Protein AF-A0A933K0F4-F1 (afdb_monomer)

Sequence (76 aa):
MAFHNHWHCKYTGIKGFLTVYEDGLRYLYIITAKAKDRAKVLVFWEKHGLEATIDAFSAKRSTIFEWKKKFKEGGG

Secondary structure (DSSP, 8-state):
---------TTTT-TTHHHHHHHHHHHHHH--HHHHHHHHHHHHHHHH-HHHHHHHH---HHHHHHHHHHHHHTT-

Solvent-accessible surface area (backbone atoms only — not comparable to full-atom values): 4728 Å² total; per-residue (Å²): 135,88,82,88,70,91,75,74,54,96,61,76,85,52,86,60,52,66,57,54,49,53,47,52,52,46,51,69,74,64,64,42,70,69,54,54,52,53,50,51,53,52,55,46,27,75,75,62,35,68,69,56,37,34,68,77,64,73,49,56,68,68,59,54,53,51,50,53,50,55,41,56,76,68,71,107

pLDDT: mean 74.86, std 13.6, range [33.53, 88.69]

Foldseek 3Di:
DDPPDPPPDVCPPPPCPVVVVVVVVCCVPVPDPVNVVLVVLLVCCVVPNDVVSCVVPVDDPVVNVVSVVVVVVVVD

Mean predicted aligned error: 11.76 Å

Radius of gyration: 19.54 Å; Cα contacts (8 Å, |Δi|>4): 23; chains: 1; bounding box: 54×24×43 Å

Structure (mmCIF, N/CA/C/O backbone):
data_AF-A0A933K0F4-F1
#
_entry.id   AF-A0A933K0F4-F1
#
loop_
_atom_site.group_PDB
_atom_site.id
_atom_site.type_symbol
_atom_site.label_atom_id
_atom_site.label_alt_id
_atom_site.label_comp_id
_atom_site.label_asym_id
_atom_site.label_entity_id
_atom_site.label_seq_id
_atom_site.pdbx_PDB_ins_code
_atom_site.Cartn_x
_atom_site.Cartn_y
_atom_site.Cartn_z
_atom_site.occupancy
_atom_site.B_iso_or_equiv
_atom_site.auth_seq_id
_atom_site.auth_comp_id
_atom_site.auth_asym_id
_atom_site.auth_atom_id
_atom_site.pdbx_PDB_model_num
ATOM 1 N N . MET A 1 1 ? 36.471 -10.056 -20.747 1.0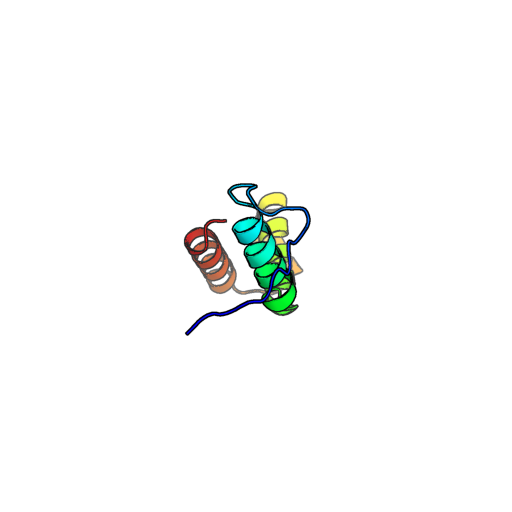0 33.53 1 MET A N 1
ATOM 2 C CA . MET A 1 1 ? 3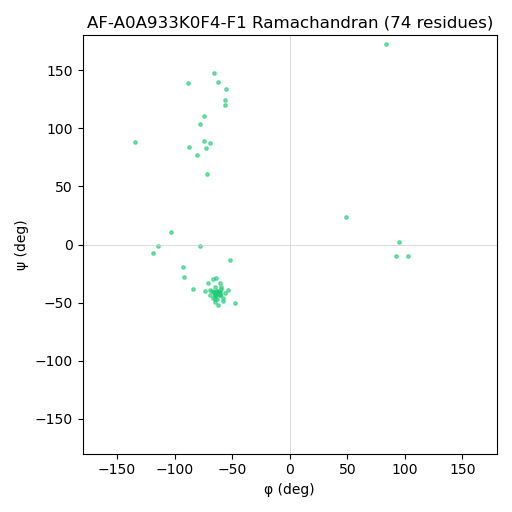5.707 -11.315 -20.885 1.00 33.53 1 MET A CA 1
ATOM 3 C C . MET A 1 1 ? 34.539 -11.059 -21.816 1.00 33.53 1 MET A C 1
ATOM 5 O O . MET A 1 1 ? 33.686 -10.243 -21.496 1.00 33.53 1 MET A O 1
ATOM 9 N N . ALA A 1 2 ? 34.580 -11.665 -23.001 1.00 40.91 2 ALA A N 1
ATOM 10 C CA . ALA A 1 2 ? 33.561 -11.520 -24.031 1.00 40.91 2 ALA A CA 1
ATOM 11 C C . ALA A 1 2 ? 32.310 -12.316 -23.635 1.00 40.91 2 ALA A C 1
ATOM 13 O O . ALA A 1 2 ? 32.338 -13.543 -23.619 1.00 40.91 2 ALA A O 1
ATOM 14 N N . PHE A 1 3 ? 31.218 -11.625 -23.310 1.00 38.31 3 PHE A N 1
ATOM 15 C CA . PHE A 1 3 ? 29.905 -12.254 -23.196 1.00 38.31 3 PHE A CA 1
ATOM 16 C C . PHE A 1 3 ? 29.246 -12.248 -24.577 1.00 38.31 3 PHE A C 1
ATOM 18 O O . PHE A 1 3 ? 28.474 -11.357 -24.925 1.00 38.31 3 PHE A O 1
ATOM 25 N N . HIS A 1 4 ? 29.589 -13.246 -25.391 1.00 44.72 4 HIS A N 1
ATOM 26 C CA . HIS A 1 4 ? 28.841 -13.582 -26.596 1.00 44.72 4 HIS A CA 1
ATOM 27 C C . HIS A 1 4 ? 27.546 -14.285 -26.195 1.00 44.72 4 HIS A C 1
ATOM 29 O O . HIS A 1 4 ? 27.500 -15.502 -26.097 1.00 44.72 4 HIS A O 1
ATOM 35 N N . ASN A 1 5 ? 26.494 -13.509 -25.965 1.00 48.97 5 ASN A N 1
ATOM 36 C CA . ASN A 1 5 ? 25.122 -13.996 -26.001 1.00 48.97 5 ASN A CA 1
ATOM 37 C C . ASN A 1 5 ? 24.314 -12.978 -26.806 1.00 48.97 5 ASN A C 1
ATOM 39 O O . ASN A 1 5 ? 23.773 -12.019 -26.264 1.00 48.97 5 ASN A O 1
ATOM 43 N N . HIS A 1 6 ? 24.265 -13.166 -28.127 1.00 49.75 6 HIS A N 1
ATOM 44 C CA . HIS A 1 6 ? 23.366 -12.442 -29.032 1.00 49.75 6 HIS A CA 1
ATOM 45 C C . HIS A 1 6 ? 21.921 -12.933 -28.831 1.00 49.75 6 HIS A C 1
ATOM 47 O O . HIS A 1 6 ? 21.290 -13.455 -29.745 1.00 49.75 6 HIS A O 1
ATOM 53 N N . TRP A 1 7 ? 21.374 -12.774 -27.628 1.00 48.28 7 TRP A N 1
ATOM 54 C CA . TRP A 1 7 ? 19.928 -12.804 -27.439 1.00 48.28 7 TRP A CA 1
ATOM 55 C C . TRP A 1 7 ? 19.406 -11.422 -27.824 1.00 48.28 7 TRP A C 1
ATOM 57 O O . TRP A 1 7 ? 19.144 -10.570 -26.977 1.00 48.28 7 TRP A O 1
ATOM 67 N N . HIS A 1 8 ? 19.318 -11.171 -29.133 1.00 49.75 8 HIS A N 1
ATOM 68 C CA . HIS A 1 8 ? 18.621 -9.999 -29.656 1.00 49.75 8 HIS A CA 1
ATOM 69 C C . HIS A 1 8 ? 17.131 -10.197 -29.395 1.00 49.75 8 HIS A C 1
ATOM 71 O O . HIS A 1 8 ? 16.399 -10.761 -30.203 1.00 49.75 8 HIS A O 1
ATOM 77 N N . CYS A 1 9 ? 16.681 -9.777 -28.216 1.00 58.25 9 CYS A N 1
ATOM 78 C CA . CYS A 1 9 ? 15.266 -9.557 -27.975 1.00 58.25 9 CYS A CA 1
ATOM 79 C C . CYS A 1 9 ? 14.767 -8.581 -29.051 1.00 58.25 9 CYS A C 1
ATOM 81 O O . CYS A 1 9 ? 15.423 -7.574 -29.284 1.00 58.25 9 CYS A O 1
ATOM 83 N N . LYS A 1 10 ? 13.625 -8.847 -29.701 1.00 60.59 10 LYS A N 1
ATOM 84 C CA . LYS A 1 10 ? 13.078 -8.058 -30.834 1.00 60.59 10 LYS A CA 1
ATOM 85 C C . LYS A 1 10 ? 12.966 -6.539 -30.568 1.00 60.59 10 LYS A C 1
ATOM 87 O O . LYS A 1 10 ? 12.765 -5.763 -31.494 1.00 60.59 10 LYS A O 1
ATOM 92 N N . TYR A 1 11 ? 13.090 -6.128 -29.309 1.00 64.12 11 TYR A N 1
ATOM 93 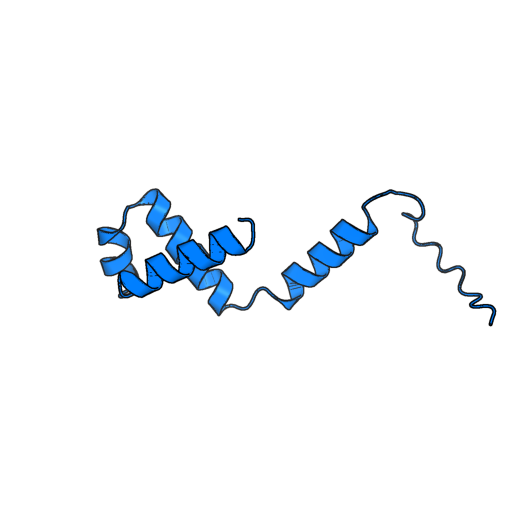C CA . TYR A 1 11 ? 12.977 -4.761 -28.810 1.00 64.12 11 TYR A CA 1
ATOM 94 C C . TYR A 1 11 ? 14.336 -4.095 -28.495 1.00 64.12 11 TYR A C 1
ATOM 96 O O . TYR A 1 11 ? 14.363 -3.029 -27.873 1.00 64.12 11 TYR A O 1
ATOM 104 N N . THR A 1 12 ? 15.472 -4.690 -28.893 1.00 59.41 12 THR A N 1
ATOM 105 C CA . THR A 1 12 ? 16.806 -4.082 -28.745 1.00 59.41 12 THR A CA 1
ATOM 106 C C . THR A 1 12 ? 16.856 -2.713 -29.432 1.00 59.41 12 THR A C 1
ATOM 108 O O . THR A 1 12 ? 16.634 -2.592 -30.631 1.00 59.41 12 THR A O 1
ATOM 111 N N . GLY A 1 13 ? 17.139 -1.661 -28.656 1.00 66.50 13 G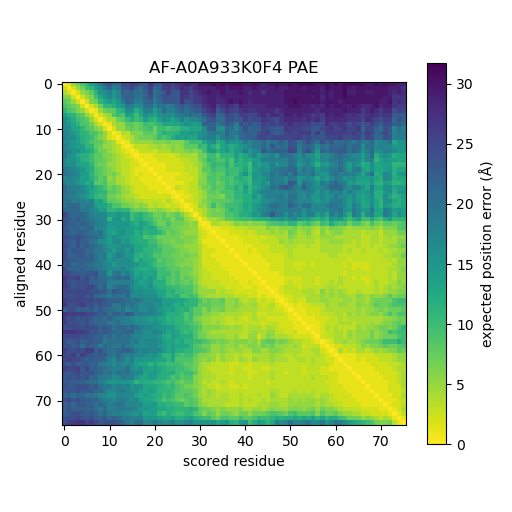LY A N 1
ATOM 112 C CA . GLY A 1 13 ? 17.234 -0.276 -29.140 1.00 66.50 13 GLY A CA 1
ATOM 113 C C . GLY A 1 13 ? 16.024 0.613 -28.829 1.00 66.50 13 GLY A C 1
ATOM 114 O O . GLY A 1 13 ? 16.128 1.834 -28.959 1.00 66.50 13 GLY A O 1
ATOM 115 N N . ILE A 1 14 ? 14.908 0.054 -28.346 1.00 71.44 14 ILE A N 1
ATOM 116 C CA . ILE A 1 14 ? 13.769 0.854 -27.875 1.00 71.44 14 ILE A CA 1
ATOM 117 C C . ILE A 1 14 ? 14.097 1.404 -26.482 1.00 71.44 14 ILE A C 1
ATOM 119 O O . ILE A 1 14 ? 14.054 0.684 -25.479 1.00 71.44 14 ILE A O 1
ATOM 123 N N . LYS A 1 15 ? 14.441 2.696 -26.412 1.00 72.06 15 LYS A N 1
ATOM 124 C CA . LYS A 1 15 ? 14.681 3.390 -25.138 1.00 72.06 15 LYS A CA 1
ATOM 125 C C . LYS A 1 15 ? 13.447 3.259 -24.237 1.00 72.06 15 LYS A C 1
ATOM 127 O O . LYS A 1 15 ? 12.348 3.620 -24.640 1.00 72.06 15 LYS A O 1
ATOM 132 N N . GLY A 1 16 ? 13.646 2.735 -23.028 1.00 71.38 16 GLY A N 1
ATOM 133 C CA . GLY A 1 16 ? 12.593 2.560 -22.021 1.00 71.38 16 GLY A CA 1
ATOM 134 C C . GLY A 1 16 ? 11.889 1.199 -22.023 1.00 71.38 16 GLY A C 1
ATOM 135 O O . GLY A 1 16 ? 11.197 0.902 -21.056 1.00 71.38 16 GLY A O 1
ATOM 136 N N . PHE A 1 17 ? 12.099 0.328 -23.024 1.00 78.25 17 PHE A N 1
ATOM 137 C CA . PHE A 1 17 ? 11.488 -1.014 -23.022 1.00 78.25 17 PHE A CA 1
ATOM 138 C C . PHE A 1 17 ? 11.952 -1.856 -21.827 1.00 78.25 17 PHE A C 1
ATOM 140 O O . PHE A 1 17 ? 11.142 -2.503 -21.171 1.00 78.25 17 PHE A O 1
ATOM 147 N N . LEU A 1 18 ? 13.250 -1.796 -21.508 1.00 75.12 18 LEU A N 1
ATOM 148 C CA . LEU A 1 18 ? 13.805 -2.488 -20.346 1.00 75.12 18 LEU A CA 1
ATOM 149 C C . LEU A 1 18 ? 13.215 -1.945 -19.036 1.00 75.12 18 LEU A C 1
ATOM 151 O O . LEU A 1 18 ? 12.845 -2.728 -18.176 1.00 75.12 18 LEU A O 1
ATOM 155 N N . THR A 1 19 ? 13.033 -0.625 -18.928 1.00 76.69 19 THR A N 1
ATOM 156 C CA . THR A 1 19 ? 12.428 0.025 -17.755 1.00 76.69 19 THR A CA 1
ATOM 157 C C . THR A 1 19 ? 10.982 -0.418 -17.549 1.00 76.69 19 THR A C 1
ATOM 159 O O . THR A 1 19 ? 10.618 -0.819 -16.451 1.00 76.69 19 THR A O 1
ATOM 162 N N . VAL A 1 20 ? 10.169 -0.431 -18.611 1.00 77.06 20 VAL A N 1
ATOM 163 C CA . VAL A 1 20 ? 8.774 -0.903 -18.544 1.00 77.06 20 VAL A CA 1
ATOM 164 C C . VAL A 1 20 ? 8.706 -2.397 -18.218 1.00 77.06 20 VAL A C 1
ATOM 166 O O . VAL A 1 20 ? 7.824 -2.830 -17.480 1.00 77.06 20 VAL A O 1
ATOM 169 N N . TYR A 1 21 ? 9.638 -3.195 -18.742 1.00 77.62 21 TYR A N 1
ATOM 170 C CA . TYR A 1 21 ? 9.728 -4.623 -18.445 1.00 77.62 21 TYR A CA 1
ATOM 171 C C . TYR A 1 21 ? 10.112 -4.884 -16.978 1.00 77.62 21 TYR A C 1
ATOM 173 O O . TYR A 1 21 ? 9.468 -5.690 -16.305 1.00 77.62 21 TYR A O 1
ATOM 181 N N . GLU A 1 22 ? 11.114 -4.173 -16.460 1.00 73.19 22 GLU A N 1
ATOM 182 C CA . GLU A 1 22 ? 11.534 -4.228 -15.056 1.00 73.19 22 GLU A CA 1
ATOM 183 C C . GLU A 1 22 ? 10.432 -3.742 -14.110 1.00 73.19 22 GLU A C 1
ATOM 185 O O . GLU A 1 22 ? 10.185 -4.382 -13.086 1.00 73.19 22 GLU A O 1
ATOM 190 N N . ASP A 1 23 ? 9.717 -2.674 -14.468 1.00 71.62 23 ASP A N 1
ATOM 191 C CA . ASP A 1 23 ? 8.544 -2.208 -13.727 1.00 71.62 23 ASP A CA 1
ATOM 192 C C . ASP A 1 23 ? 7.414 -3.239 -13.765 1.00 71.62 23 ASP A C 1
ATOM 194 O O . ASP A 1 23 ? 6.836 -3.556 -12.727 1.00 71.62 23 ASP A O 1
ATOM 198 N N . GLY A 1 24 ? 7.135 -3.843 -14.922 1.00 71.88 24 GLY A N 1
ATOM 199 C CA . GLY A 1 24 ? 6.141 -4.907 -15.060 1.00 71.88 24 GLY A CA 1
ATOM 200 C C . GLY A 1 24 ? 6.444 -6.109 -14.163 1.00 71.88 24 GLY A C 1
ATOM 201 O O . GLY A 1 24 ? 5.567 -6.582 -13.437 1.00 71.88 24 GLY A O 1
ATOM 202 N N . LEU A 1 25 ? 7.699 -6.563 -14.139 1.00 69.44 25 LEU A N 1
ATOM 203 C CA . LEU A 1 25 ? 8.148 -7.615 -13.225 1.00 69.44 25 LEU A CA 1
ATOM 204 C C . LEU A 1 25 ? 8.056 -7.170 -11.760 1.00 69.44 25 LEU A C 1
ATOM 206 O O . LEU A 1 25 ? 7.574 -7.928 -10.916 1.00 69.44 25 LEU A O 1
ATOM 210 N N . ARG A 1 26 ? 8.448 -5.932 -11.446 1.00 65.31 26 ARG A N 1
ATOM 211 C CA . ARG A 1 26 ? 8.335 -5.358 -10.101 1.00 65.31 26 ARG A CA 1
ATOM 212 C C . ARG A 1 26 ? 6.885 -5.376 -9.619 1.00 65.31 26 ARG A C 1
ATOM 214 O O . ARG A 1 26 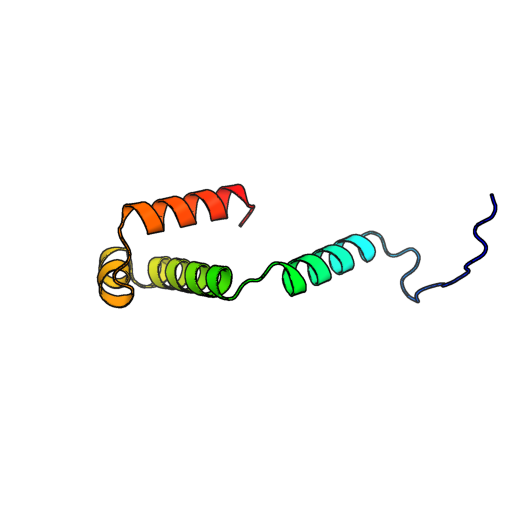? 6.627 -5.869 -8.525 1.00 65.31 26 ARG A O 1
ATOM 221 N N . TYR A 1 27 ? 5.933 -4.921 -10.426 1.00 64.19 27 TYR A N 1
ATOM 222 C CA . TYR A 1 27 ? 4.513 -4.954 -10.078 1.00 64.19 27 TYR A CA 1
ATOM 223 C C . TYR A 1 27 ? 3.990 -6.392 -9.937 1.00 64.19 27 TYR A C 1
ATOM 225 O O . TYR A 1 27 ? 3.287 -6.693 -8.974 1.00 64.19 27 TYR A O 1
ATOM 233 N N . LEU A 1 28 ? 4.373 -7.320 -10.815 1.00 64.88 28 LEU A N 1
ATOM 234 C CA . LEU A 1 28 ? 3.927 -8.716 -10.714 1.00 64.88 28 LEU A CA 1
ATOM 235 C C . LEU A 1 28 ? 4.403 -9.412 -9.428 1.00 64.88 28 LEU A C 1
ATOM 237 O O . LEU A 1 28 ? 3.626 -10.144 -8.816 1.00 64.88 28 LEU A O 1
ATOM 241 N N . TYR A 1 29 ? 5.642 -9.162 -8.992 1.00 59.88 29 TYR A N 1
ATOM 242 C CA . TYR A 1 29 ? 6.230 -9.824 -7.821 1.00 59.88 29 TYR A CA 1
ATOM 243 C C . TYR A 1 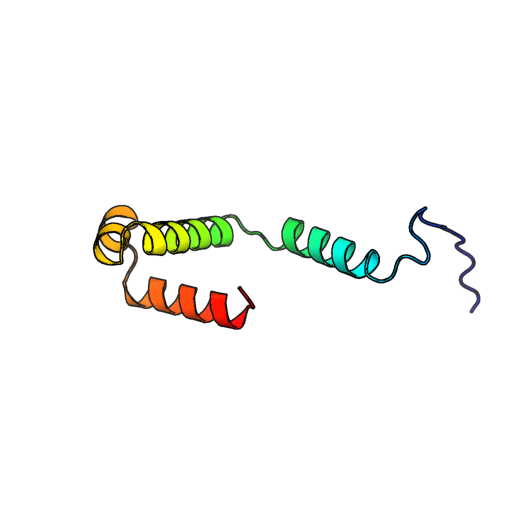29 ? 6.021 -9.072 -6.492 1.00 59.88 29 TYR A C 1
ATOM 245 O O . TYR A 1 29 ? 5.967 -9.710 -5.441 1.00 59.88 29 TYR A O 1
ATOM 253 N N . ILE A 1 30 ? 5.881 -7.740 -6.500 1.00 63.25 30 ILE A N 1
ATOM 254 C CA . ILE A 1 30 ? 5.745 -6.921 -5.275 1.00 63.25 30 ILE A CA 1
ATOM 255 C C . ILE A 1 30 ? 4.284 -6.692 -4.872 1.00 63.25 30 ILE A C 1
ATOM 257 O O . ILE A 1 30 ? 4.017 -6.389 -3.702 1.00 63.25 30 ILE A O 1
ATOM 261 N N . ILE A 1 31 ? 3.310 -6.868 -5.775 1.00 69.44 31 ILE A N 1
ATOM 262 C CA . ILE A 1 31 ? 1.893 -6.701 -5.425 1.00 69.44 31 ILE A CA 1
ATOM 263 C C . ILE A 1 31 ? 1.422 -7.880 -4.552 1.00 69.44 31 ILE A C 1
ATOM 265 O O . ILE A 1 31 ? 0.791 -8.843 -4.987 1.00 69.44 31 ILE A O 1
ATOM 269 N N . THR A 1 32 ? 1.701 -7.761 -3.259 1.00 76.88 32 THR A N 1
ATOM 270 C CA . THR A 1 32 ? 1.159 -8.621 -2.209 1.00 76.88 32 THR A CA 1
ATOM 271 C C . THR A 1 32 ? -0.355 -8.424 -2.097 1.00 76.88 32 THR A C 1
ATOM 273 O O . THR A 1 32 ? -0.867 -7.318 -2.283 1.00 76.88 32 THR A O 1
ATOM 276 N N . ALA A 1 33 ? -1.095 -9.477 -1.732 1.00 77.38 33 ALA A N 1
ATOM 277 C CA . ALA A 1 33 ? -2.544 -9.383 -1.499 1.00 77.38 33 ALA A CA 1
ATOM 278 C C . ALA A 1 33 ? -2.892 -8.266 -0.493 1.00 77.38 33 ALA A C 1
ATOM 280 O O . ALA A 1 33 ? -3.784 -7.458 -0.735 1.00 77.38 33 ALA A O 1
ATOM 281 N N . LYS A 1 34 ? -2.071 -8.123 0.557 1.00 80.31 34 LYS A N 1
ATOM 282 C CA . LYS A 1 34 ? -2.179 -7.043 1.549 1.00 80.31 34 LYS A CA 1
ATOM 283 C C . LYS A 1 34 ? -2.044 -5.647 0.930 1.00 80.31 34 LYS A C 1
ATOM 285 O O . LYS A 1 34 ? -2.731 -4.730 1.368 1.00 80.31 34 LYS A O 1
ATOM 290 N N . ALA A 1 35 ? -1.169 -5.460 -0.061 1.00 79.75 35 ALA A N 1
ATOM 291 C CA . ALA A 1 35 ? -1.036 -4.181 -0.758 1.00 79.75 35 ALA A CA 1
ATOM 292 C C . ALA A 1 35 ? -2.270 -3.874 -1.623 1.00 79.75 35 ALA A C 1
ATOM 294 O O . ALA A 1 35 ? -2.746 -2.740 -1.605 1.00 79.75 35 ALA A O 1
ATOM 295 N N . LYS A 1 36 ? -2.843 -4.883 -2.301 1.00 81.69 36 LYS A N 1
ATOM 296 C CA . LYS A 1 36 ? -4.102 -4.725 -3.056 1.00 81.69 36 LYS A CA 1
ATOM 297 C C . LYS A 1 36 ? -5.258 -4.311 -2.150 1.00 81.69 36 LYS A C 1
ATOM 299 O O . LYS A 1 36 ? -6.024 -3.424 -2.514 1.00 81.69 36 LYS A O 1
ATOM 304 N N . ASP A 1 37 ? -5.371 -4.914 -0.970 1.00 83.88 37 ASP A N 1
ATOM 305 C CA . ASP A 1 37 ? -6.453 -4.587 -0.039 1.00 83.88 37 ASP A CA 1
ATOM 306 C C . ASP A 1 37 ? -6.311 -3.168 0.520 1.00 83.88 37 ASP A C 1
ATOM 308 O O . ASP A 1 37 ? -7.287 -2.422 0.556 1.00 83.88 37 ASP A O 1
ATOM 312 N N . ARG A 1 38 ? -5.087 -2.727 0.839 1.00 84.56 38 ARG A N 1
ATOM 313 C CA . ARG A 1 38 ? -4.830 -1.328 1.229 1.00 84.56 38 ARG A CA 1
ATOM 314 C C . ARG A 1 38 ? -5.163 -0.344 0.107 1.00 84.56 38 ARG A C 1
ATOM 316 O O . ARG A 1 38 ? -5.752 0.698 0.379 1.00 84.56 38 ARG A O 1
ATOM 323 N N . ALA A 1 39 ? -4.831 -0.679 -1.140 1.00 83.81 39 ALA A N 1
ATOM 324 C CA . ALA A 1 39 ? -5.176 0.149 -2.294 1.00 83.81 39 ALA A CA 1
ATOM 325 C C . ALA A 1 39 ? -6.700 0.257 -2.482 1.00 83.81 39 ALA A C 1
ATOM 327 O O . ALA A 1 39 ? -7.209 1.351 -2.709 1.00 83.81 39 ALA A O 1
ATOM 328 N N . LYS A 1 40 ? -7.452 -0.839 -2.299 1.00 85.62 40 LYS A N 1
ATOM 329 C CA . LYS A 1 40 ? -8.927 -0.808 -2.317 1.00 85.62 40 LYS A CA 1
ATOM 330 C C . LYS A 1 40 ? -9.499 0.105 -1.235 1.00 85.62 40 LYS A C 1
ATOM 332 O O . LYS A 1 40 ? -10.405 0.876 -1.532 1.00 85.62 40 LYS A O 1
ATOM 337 N N . VAL A 1 41 ? -8.959 0.049 -0.014 1.00 87.00 41 VAL A N 1
ATOM 338 C CA . VAL A 1 41 ? -9.372 0.932 1.092 1.00 87.00 41 VAL A CA 1
ATOM 339 C C . VAL A 1 41 ? -9.126 2.400 0.738 1.00 87.00 41 VAL A C 1
ATOM 341 O O . VAL A 1 41 ? -10.001 3.231 0.959 1.00 87.00 41 VAL A O 1
ATOM 344 N N . LEU A 1 42 ? -7.973 2.726 0.144 1.00 85.88 42 LEU A N 1
ATOM 345 C CA . LEU A 1 42 ? -7.670 4.093 -0.293 1.00 85.88 42 LEU A CA 1
ATOM 346 C C . LEU A 1 42 ? -8.615 4.569 -1.410 1.00 85.88 42 LEU A C 1
ATOM 348 O O . LEU A 1 42 ? -9.123 5.682 -1.327 1.00 85.88 42 LEU A O 1
ATOM 352 N N . VAL A 1 43 ? -8.915 3.725 -2.403 1.00 87.75 43 VAL A N 1
ATOM 353 C CA . VAL A 1 43 ? -9.866 4.056 -3.484 1.00 87.75 43 VAL A CA 1
ATOM 354 C C . VAL A 1 43 ? -11.290 4.228 -2.950 1.00 87.75 43 VAL A C 1
ATOM 356 O O . VAL A 1 43 ? -12.004 5.137 -3.371 1.00 87.75 43 VAL A O 1
ATOM 359 N N . PHE A 1 44 ? -11.718 3.373 -2.020 1.00 87.38 44 PHE A N 1
ATOM 360 C CA . PHE A 1 44 ? -13.022 3.497 -1.371 1.00 87.38 44 PHE A CA 1
ATOM 361 C C . PHE A 1 44 ? -13.115 4.797 -0.569 1.00 87.38 44 PHE A C 1
ATOM 363 O O . PHE A 1 44 ? -14.113 5.512 -0.657 1.00 87.38 44 PHE A O 1
ATOM 370 N N . TRP A 1 45 ? -12.038 5.146 0.134 1.00 87.19 45 TRP A N 1
ATOM 371 C CA . TRP A 1 45 ? -11.945 6.391 0.875 1.00 87.19 45 TRP A CA 1
ATOM 372 C C . TRP A 1 45 ? -12.058 7.635 -0.004 1.00 87.19 45 TRP A C 1
ATOM 374 O O . TRP A 1 45 ? -12.759 8.573 0.375 1.00 87.19 45 TRP A O 1
ATOM 384 N N . GLU A 1 46 ? -11.438 7.651 -1.185 1.00 84.56 46 GLU A N 1
ATOM 385 C CA . GLU A 1 46 ? -11.578 8.781 -2.113 1.00 84.56 46 GLU A CA 1
ATOM 386 C C . GLU A 1 46 ? -12.995 8.925 -2.679 1.00 84.56 46 GLU A C 1
ATOM 388 O O . GLU A 1 46 ? -13.430 10.042 -2.946 1.00 84.56 46 GLU A O 1
ATOM 393 N N . LYS A 1 47 ? -13.736 7.820 -2.820 1.00 87.94 47 LYS A N 1
ATOM 394 C CA . LYS A 1 47 ? -15.103 7.828 -3.362 1.00 87.94 47 LYS A CA 1
ATOM 395 C C . LYS A 1 47 ? -16.181 8.143 -2.327 1.00 87.94 47 LYS A C 1
ATOM 397 O O . LYS A 1 47 ? -17.156 8.807 -2.663 1.00 87.94 47 LYS A O 1
ATOM 402 N N . HIS A 1 48 ? -16.033 7.647 -1.099 1.00 86.06 48 HIS A N 1
ATOM 403 C CA . HIS A 1 48 ? -17.100 7.657 -0.088 1.00 86.06 48 HIS A CA 1
ATOM 404 C C . HIS A 1 48 ? -16.756 8.447 1.180 1.00 86.06 48 HIS A C 1
ATOM 406 O O . HIS A 1 48 ? -17.619 8.649 2.031 1.00 86.06 48 HIS A O 1
ATOM 412 N N . GLY A 1 49 ? -15.516 8.918 1.323 1.00 85.75 49 GLY A N 1
ATOM 413 C CA . GLY A 1 49 ? -15.090 9.668 2.498 1.00 85.75 49 GLY A CA 1
ATOM 414 C C . GLY A 1 49 ? -14.670 8.786 3.678 1.00 85.75 49 GLY A C 1
ATOM 415 O O . GLY A 1 49 ? -14.718 7.553 3.654 1.00 85.75 49 GLY A O 1
ATOM 416 N N . LEU A 1 50 ? -14.130 9.444 4.707 1.00 82.00 50 LEU A N 1
ATOM 417 C CA . LEU A 1 50 ? -13.389 8.787 5.790 1.00 82.00 50 LEU A CA 1
ATOM 418 C C . LEU A 1 50 ? -14.294 7.942 6.693 1.00 82.00 50 LEU A C 1
ATOM 420 O O . LEU A 1 50 ? -13.926 6.824 7.039 1.00 82.00 50 LEU A O 1
ATOM 424 N N . GLU A 1 51 ? -15.464 8.463 7.052 1.00 83.31 51 GLU A N 1
ATOM 425 C CA . GLU A 1 51 ? -16.389 7.805 7.981 1.00 83.31 51 GLU A CA 1
ATOM 426 C C . GLU A 1 51 ? -16.925 6.493 7.405 1.00 83.31 51 GLU A C 1
ATOM 428 O O . GLU A 1 51 ? -16.810 5.456 8.052 1.00 83.31 51 GLU A O 1
ATOM 433 N N . ALA A 1 52 ? -17.360 6.502 6.140 1.00 84.31 52 ALA A N 1
ATOM 434 C CA . ALA A 1 52 ? -17.810 5.300 5.437 1.00 84.31 52 ALA A CA 1
ATOM 435 C C . ALA A 1 52 ? -16.708 4.232 5.325 1.00 84.31 52 ALA A C 1
ATOM 437 O O . ALA A 1 52 ? -16.979 3.036 5.350 1.00 84.31 52 ALA A O 1
ATOM 438 N N . THR A 1 53 ? -15.445 4.651 5.205 1.00 85.81 53 THR A N 1
ATOM 439 C CA . THR A 1 53 ? -14.309 3.721 5.106 1.00 85.81 53 THR A CA 1
ATOM 440 C C . THR A 1 53 ? -14.002 3.056 6.443 1.00 85.81 53 THR A C 1
ATOM 442 O O . THR A 1 53 ? -13.675 1.870 6.485 1.00 85.81 53 THR A O 1
ATOM 445 N N . ILE A 1 54 ? -14.090 3.814 7.538 1.00 85.19 54 ILE A N 1
ATOM 446 C CA . ILE A 1 54 ? -13.880 3.290 8.892 1.00 85.19 54 ILE A CA 1
ATOM 447 C C . ILE A 1 54 ? -14.983 2.286 9.234 1.00 85.19 54 ILE A C 1
ATOM 449 O O . ILE A 1 54 ? -14.672 1.228 9.774 1.00 85.19 54 ILE A O 1
ATOM 453 N N . ASP A 1 55 ? -16.226 2.584 8.856 1.00 85.25 55 ASP A N 1
ATOM 454 C CA . ASP A 1 55 ? -17.369 1.690 9.046 1.00 85.25 55 ASP A CA 1
ATOM 455 C C . ASP A 1 55 ? -17.228 0.396 8.219 1.00 85.25 55 ASP A C 1
ATOM 457 O O . ASP A 1 55 ? -17.261 -0.707 8.761 1.00 85.25 55 ASP A O 1
ATOM 461 N N . ALA A 1 56 ? -16.922 0.515 6.921 1.00 83.69 56 ALA A N 1
ATOM 462 C CA . ALA A 1 56 ? -16.833 -0.630 6.011 1.00 83.69 56 ALA A CA 1
ATOM 463 C C . ALA A 1 56 ? -15.618 -1.546 6.249 1.00 83.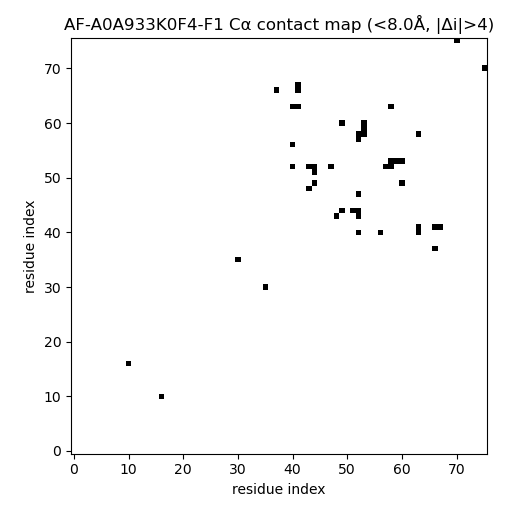69 56 ALA A C 1
ATOM 465 O O . ALA A 1 56 ? -15.695 -2.752 6.014 1.00 83.69 56 ALA A O 1
ATOM 466 N N . PHE A 1 57 ? -14.478 -0.993 6.679 1.00 81.31 57 PHE A N 1
ATOM 467 C CA . PHE A 1 57 ? -13.221 -1.745 6.803 1.00 81.31 57 PHE A CA 1
ATOM 468 C C . PHE A 1 57 ? -12.729 -1.903 8.246 1.00 81.31 57 PHE A C 1
ATOM 470 O O . PHE A 1 57 ? -11.685 -2.526 8.453 1.00 81.31 57 PHE A O 1
ATOM 477 N N . SER A 1 58 ? -13.436 -1.343 9.240 1.00 82.69 58 SER A N 1
ATOM 478 C CA . SER A 1 58 ? -13.063 -1.364 10.670 1.00 82.69 58 SER A CA 1
ATOM 479 C C . SER A 1 58 ? -11.606 -0.946 10.941 1.00 82.69 58 SER A C 1
ATOM 481 O O . SER A 1 58 ? -10.991 -1.314 11.945 1.00 82.69 58 SER A O 1
ATOM 483 N N . ALA A 1 59 ? -11.016 -0.181 10.021 1.00 80.31 59 ALA A N 1
ATOM 484 C CA . ALA A 1 59 ? -9.630 0.240 10.087 1.00 80.31 59 ALA A CA 1
ATOM 485 C C . ALA A 1 59 ? -9.523 1.543 10.880 1.00 80.31 59 ALA A C 1
ATOM 487 O O . ALA A 1 59 ? -10.317 2.470 10.713 1.00 80.31 59 ALA A O 1
ATOM 488 N N . LYS A 1 60 ? -8.500 1.646 11.736 1.00 85.25 60 LYS A N 1
ATOM 489 C CA . LYS A 1 60 ? -8.256 2.875 12.495 1.00 85.25 60 LYS A CA 1
ATOM 490 C C . LYS A 1 60 ? -7.948 4.023 11.538 1.00 85.25 60 LYS A C 1
ATOM 492 O O . LYS A 1 60 ? -7.155 3.875 10.607 1.00 85.25 60 LYS A O 1
ATOM 497 N N . ARG A 1 61 ? -8.493 5.204 11.843 1.00 84.81 61 ARG A N 1
ATOM 498 C CA . ARG A 1 61 ? -8.223 6.451 11.114 1.00 84.81 61 ARG A CA 1
ATOM 499 C C . ARG A 1 61 ? -6.723 6.661 10.883 1.00 84.81 61 ARG A C 1
ATOM 501 O O . ARG A 1 61 ? -6.309 6.866 9.748 1.00 84.81 61 ARG A O 1
ATOM 508 N N . SER A 1 62 ? -5.907 6.556 11.934 1.00 87.06 62 SER A N 1
ATOM 509 C CA . SER A 1 62 ? -4.449 6.731 11.855 1.00 87.06 62 SER A CA 1
ATOM 510 C C . SER A 1 62 ? -3.795 5.796 10.834 1.00 87.06 62 SER A C 1
ATOM 512 O O . SER A 1 62 ? -2.969 6.238 10.043 1.00 87.06 62 SER A O 1
ATOM 514 N N . THR A 1 63 ? -4.224 4.535 10.786 1.00 88.56 63 THR A N 1
ATOM 515 C CA . THR A 1 63 ? -3.718 3.528 9.846 1.00 88.56 63 THR A CA 1
ATOM 516 C C . THR A 1 63 ? -4.029 3.891 8.392 1.00 88.56 63 THR A C 1
ATOM 518 O O . THR A 1 63 ? -3.160 3.765 7.531 1.00 88.56 63 THR A O 1
ATOM 521 N N . ILE A 1 64 ? -5.230 4.406 8.113 1.00 86.44 64 ILE A N 1
ATOM 522 C CA . ILE A 1 64 ? -5.617 4.866 6.767 1.00 86.44 64 ILE A CA 1
ATOM 523 C C . ILE A 1 64 ? -4.753 6.065 6.339 1.00 86.44 64 ILE A C 1
ATOM 525 O O . ILE A 1 64 ? -4.249 6.104 5.214 1.00 86.44 64 ILE A O 1
ATOM 529 N N . PHE A 1 65 ? -4.520 7.023 7.244 1.00 87.88 65 PHE A N 1
ATOM 530 C CA . PHE A 1 65 ? -3.656 8.179 6.973 1.00 87.88 65 PHE A CA 1
ATOM 531 C C . PHE A 1 65 ? -2.196 7.781 6.729 1.00 87.88 65 PHE A C 1
ATOM 533 O O . PHE A 1 65 ? -1.574 8.289 5.793 1.00 87.88 65 PHE A O 1
ATOM 540 N N . GLU A 1 66 ? -1.655 6.850 7.516 1.00 88.69 66 GLU A N 1
ATOM 541 C CA . GLU A 1 66 ? -0.313 6.304 7.294 1.00 88.69 66 GLU A CA 1
ATOM 542 C C . GLU A 1 66 ? -0.189 5.624 5.929 1.00 88.69 66 GLU A C 1
ATOM 544 O O . GLU A 1 66 ? 0.819 5.800 5.242 1.00 88.69 66 GLU A O 1
ATOM 549 N N . TRP A 1 67 ? -1.207 4.871 5.503 1.00 87.69 67 TRP A N 1
ATOM 550 C CA . TRP A 1 67 ? -1.212 4.250 4.180 1.00 87.69 67 TRP A CA 1
ATOM 551 C C . TRP A 1 67 ? -1.252 5.289 3.064 1.00 87.69 67 TRP A C 1
ATOM 553 O O . TRP A 1 67 ? -0.484 5.158 2.113 1.00 87.69 67 TRP A O 1
ATOM 563 N N . LYS A 1 68 ? -2.048 6.359 3.200 1.00 84.94 68 LYS A N 1
ATOM 564 C CA . LYS A 1 68 ? -2.044 7.459 2.221 1.00 84.94 68 LYS A CA 1
ATOM 565 C C . LYS A 1 68 ? -0.678 8.133 2.129 1.00 84.94 68 LYS A C 1
ATOM 567 O O . LYS A 1 68 ? -0.231 8.470 1.037 1.00 84.94 68 LYS A O 1
ATOM 572 N N . LYS A 1 69 ? -0.019 8.342 3.272 1.00 87.25 69 LYS A N 1
ATOM 573 C CA . LYS A 1 69 ? 1.314 8.949 3.322 1.00 87.25 69 LYS A CA 1
ATOM 574 C C . LYS A 1 69 ? 2.333 8.082 2.581 1.00 87.25 69 LYS A C 1
ATOM 576 O O . LYS A 1 69 ? 2.973 8.575 1.661 1.00 87.25 69 LYS A O 1
ATOM 581 N N . LYS A 1 70 ? 2.399 6.788 2.911 1.00 85.25 70 LYS A N 1
ATOM 582 C CA . LYS A 1 70 ? 3.298 5.830 2.245 1.00 85.25 70 LYS A CA 1
ATOM 583 C C . LYS A 1 70 ? 3.023 5.711 0.747 1.00 85.25 70 LYS A C 1
ATOM 585 O O . LYS A 1 70 ? 3.951 5.566 -0.034 1.00 85.25 70 LYS A O 1
ATOM 590 N N . PHE A 1 71 ? 1.756 5.787 0.349 1.00 83.44 71 PHE A N 1
ATOM 591 C CA . PHE A 1 71 ? 1.362 5.766 -1.056 1.00 83.44 71 PHE A CA 1
ATOM 592 C C . PHE A 1 71 ? 1.877 6.999 -1.816 1.00 83.44 71 PHE A C 1
ATOM 594 O O . PHE A 1 71 ? 2.473 6.857 -2.878 1.00 83.44 71 PHE A O 1
ATOM 601 N N . LYS A 1 72 ? 1.750 8.199 -1.231 1.00 81.56 72 LYS A N 1
ATOM 602 C CA . LYS A 1 72 ? 2.316 9.431 -1.807 1.00 81.56 72 LYS A CA 1
ATOM 603 C C . LYS A 1 72 ? 3.844 9.418 -1.862 1.00 81.56 72 LYS A C 1
ATOM 605 O O . LYS A 1 72 ? 4.414 9.859 -2.851 1.00 81.56 72 LYS A O 1
ATOM 610 N N . GLU A 1 73 ? 4.501 8.916 -0.818 1.00 82.94 73 GLU A N 1
ATOM 611 C CA . GLU A 1 73 ? 5.964 8.760 -0.783 1.00 82.94 73 GLU A CA 1
ATOM 612 C C . GLU A 1 73 ? 6.462 7.761 -1.839 1.00 82.94 73 GLU A C 1
ATOM 614 O O . GLU A 1 73 ? 7.571 7.906 -2.344 1.00 82.94 73 GLU A O 1
ATOM 619 N N . GLY A 1 74 ? 5.630 6.781 -2.206 1.00 76.12 74 GLY A N 1
ATOM 620 C CA . GLY A 1 74 ?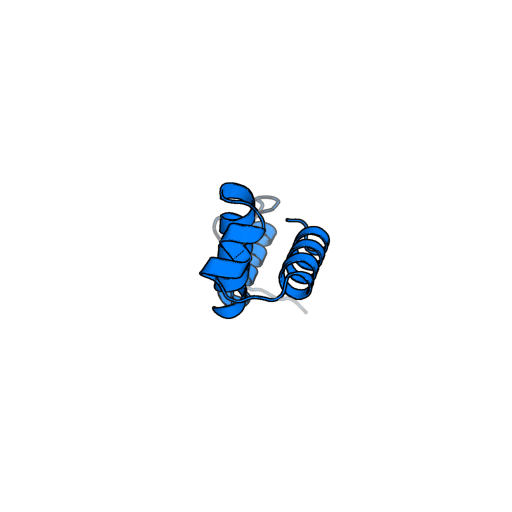 5.901 5.811 -3.266 1.00 76.12 74 GLY A CA 1
ATOM 621 C C . GLY A 1 74 ? 5.705 6.326 -4.696 1.00 76.12 74 GLY A C 1
ATOM 622 O O . GLY A 1 74 ? 5.952 5.562 -5.622 1.00 76.12 74 GLY A O 1
ATOM 623 N N . GLY A 1 75 ? 5.288 7.583 -4.889 1.00 72.25 75 GLY A N 1
ATOM 624 C CA . GLY A 1 75 ? 5.108 8.185 -6.216 1.00 72.25 75 GLY A CA 1
ATOM 625 C C 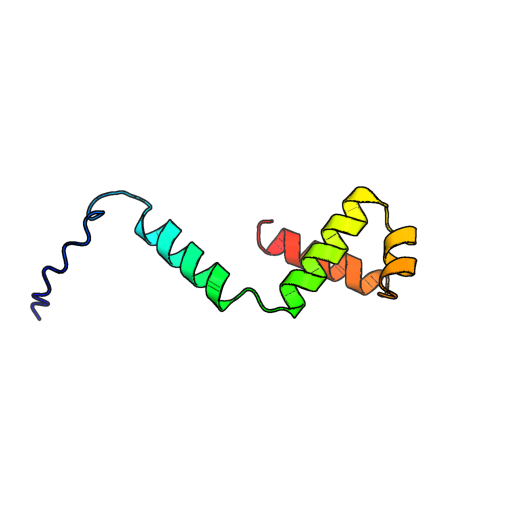. GLY A 1 75 ? 3.690 8.119 -6.793 1.00 72.25 75 GLY A C 1
ATOM 626 O O . GLY A 1 75 ? 3.481 8.654 -7.880 1.00 72.25 75 GLY A O 1
ATOM 627 N N . GLY A 1 76 ? 2.722 7.569 -6.047 1.00 55.81 76 GLY A N 1
ATOM 628 C CA . GLY A 1 76 ? 1.340 7.381 -6.510 1.00 55.81 76 GLY A CA 1
ATOM 629 C C . GLY A 1 76 ? 1.123 6.108 -7.319 1.00 55.81 76 GLY A C 1
ATOM 630 O O . GLY A 1 76 ? 2.048 5.654 -8.020 1.00 55.81 76 GLY A O 1
#

Nearest PDB structures (foldseek):
  8szz-assembly1_p  TM=2.701E-01  e=9.722E+00  synthetic construct